Protein AF-A0A1H9B1M7-F1 (afdb_monomer)

Sequence (109 aa):
MEACEDIRYTTGMKDLYKHRKETIERLFGTAKENHGFRYTQMYGKARMEMKVGLTYACLNLKKLAKMLYRMGIIDPYPNSLFRVIYECISIKRKNGCGTKDPQPALSTV

pLDDT: mean 78.59, std 18.76, range [35.0, 96.5]

Foldseek 3Di:
DPVVVVQCPDPPNVVVVVVVVVVVVVVVVCCCPVVVVVDDPDPDDVVSVVSVVVVVVVVVVVVVVVVCVVVVNDDPDPDPVSVVVVVVVVVCVVVPDDDDPDDPPPPDD

Radius of gyration: 19.25 Å; Cα contacts (8 Å, |Δi|>4): 29; chains: 1; bounding box: 39×53×39 Å

Solvent-accessible surface area (backbone atoms only — not comparable to full-atom values): 6608 Å² total; per-residue (Å²): 130,65,70,69,60,60,51,44,74,34,89,72,35,42,61,51,52,52,54,47,51,56,52,51,53,53,49,53,49,48,41,28,72,78,68,50,60,80,51,85,88,55,80,59,68,71,56,43,50,51,55,52,52,52,50,54,51,52,54,51,50,52,50,50,53,53,49,37,38,76,69,68,77,44,70,98,48,91,42,75,68,56,41,53,53,48,50,56,51,50,52,48,49,72,76,47,70,97,68,74,79,76,74,83,73,82,78,89,125

Structure (mmCIF, N/CA/C/O backbone):
data_AF-A0A1H9B1M7-F1
#
_entry.id   AF-A0A1H9B1M7-F1
#
loop_
_atom_site.group_PDB
_atom_site.id
_atom_site.type_symbol
_atom_site.label_atom_id
_atom_site.label_alt_id
_atom_site.label_comp_id
_atom_site.label_asym_id
_atom_site.label_entity_id
_atom_site.label_seq_id
_atom_site.pdbx_PDB_ins_code
_atom_site.Cartn_x
_atom_site.Cartn_y
_atom_site.Cartn_z
_atom_site.occupancy
_atom_site.B_iso_or_equiv
_atom_site.auth_seq_id
_atom_site.auth_comp_id
_atom_site.auth_asym_id
_atom_site.auth_atom_id
_atom_site.pdbx_PDB_model_num
ATOM 1 N N . MET A 1 1 ? -7.212 -28.656 -1.489 1.00 60.66 1 MET A N 1
ATOM 2 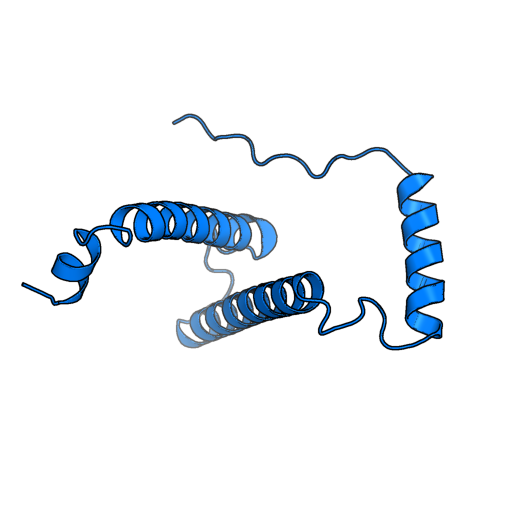C CA . MET A 1 1 ? -6.200 -27.594 -1.323 1.00 60.66 1 MET A CA 1
ATOM 3 C C . MET A 1 1 ? -6.669 -26.402 -2.141 1.00 60.66 1 MET A C 1
ATOM 5 O O . MET A 1 1 ? -7.275 -26.624 -3.181 1.00 60.66 1 MET A O 1
ATOM 9 N N . GLU A 1 2 ? -6.535 -25.175 -1.643 1.00 79.75 2 GLU A N 1
ATOM 10 C CA . GLU A 1 2 ? -6.956 -23.979 -2.387 1.00 79.75 2 GLU A CA 1
ATOM 11 C C . GLU A 1 2 ? -5.964 -23.741 -3.540 1.00 79.75 2 GLU A C 1
ATOM 13 O O . GLU A 1 2 ? -4.757 -23.769 -3.306 1.00 79.75 2 GLU A O 1
ATOM 18 N N . ALA A 1 3 ? -6.438 -23.501 -4.769 1.00 84.81 3 ALA A N 1
ATOM 19 C CA . ALA A 1 3 ? -5.584 -23.404 -5.967 1.00 84.81 3 ALA A CA 1
ATOM 20 C C . ALA A 1 3 ? -4.442 -22.368 -5.842 1.00 84.81 3 ALA A C 1
ATOM 22 O O . ALA A 1 3 ? -3.396 -22.480 -6.480 1.00 84.81 3 ALA A O 1
ATOM 23 N N . CYS A 1 4 ? -4.625 -21.361 -4.987 1.00 81.88 4 CYS A N 1
ATOM 24 C CA . CYS A 1 4 ? -3.627 -20.346 -4.665 1.00 81.88 4 CYS A CA 1
ATOM 25 C C . CYS A 1 4 ? -2.349 -20.913 -4.030 1.00 81.88 4 CYS A C 1
ATOM 27 O O . CYS A 1 4 ? -1.265 -20.375 -4.280 1.00 81.88 4 CYS A O 1
ATOM 29 N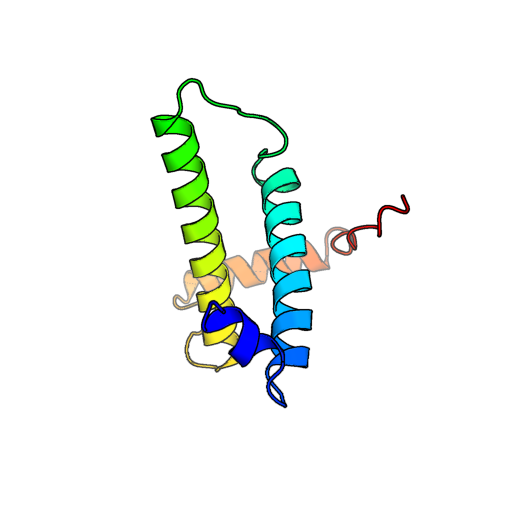 N . GLU A 1 5 ? -2.465 -21.959 -3.208 1.00 84.69 5 GLU A N 1
ATOM 30 C CA . GLU A 1 5 ? -1.310 -22.590 -2.567 1.00 84.69 5 GLU A CA 1
ATOM 31 C C . GLU A 1 5 ? -0.509 -23.409 -3.582 1.00 84.69 5 GLU A C 1
ATOM 33 O O . GLU A 1 5 ? 0.712 -23.295 -3.617 1.00 84.69 5 GLU A O 1
ATOM 38 N N . ASP A 1 6 ? -1.163 -24.114 -4.505 1.00 87.50 6 ASP A N 1
ATOM 39 C CA . ASP A 1 6 ? -0.469 -24.876 -5.554 1.00 87.50 6 ASP A CA 1
ATOM 40 C C . ASP A 1 6 ? 0.338 -23.950 -6.491 1.00 87.50 6 ASP A C 1
ATOM 42 O O . ASP A 1 6 ? 1.505 -24.206 -6.812 1.00 87.50 6 ASP A O 1
ATOM 46 N N . ILE A 1 7 ? -0.232 -22.792 -6.850 1.00 87.06 7 ILE A N 1
ATOM 47 C CA . ILE A 1 7 ? 0.444 -21.764 -7.663 1.00 87.06 7 ILE A CA 1
ATOM 48 C C . ILE A 1 7 ? 1.685 -21.216 -6.947 1.00 87.06 7 ILE A C 1
ATOM 50 O O . ILE A 1 7 ? 2.705 -20.945 -7.582 1.00 87.06 7 ILE A O 1
ATOM 54 N N . ARG A 1 8 ? 1.640 -21.074 -5.618 1.00 86.94 8 ARG A N 1
ATOM 55 C CA . ARG A 1 8 ? 2.742 -20.515 -4.820 1.00 86.94 8 ARG A CA 1
ATOM 56 C C . ARG A 1 8 ? 4.018 -21.357 -4.889 1.00 86.94 8 ARG A C 1
ATOM 58 O O . ARG A 1 8 ? 5.112 -20.796 -4.793 1.00 86.94 8 ARG A O 1
ATOM 65 N N . TYR A 1 9 ? 3.888 -22.673 -5.042 1.00 87.56 9 TYR A N 1
ATOM 66 C CA . TYR A 1 9 ? 5.020 -23.603 -5.109 1.00 87.56 9 TYR A CA 1
ATOM 67 C C . TYR A 1 9 ? 5.503 -23.883 -6.538 1.00 87.56 9 TYR A C 1
ATOM 69 O O . TYR A 1 9 ? 6.503 -24.575 -6.718 1.00 87.56 9 TYR A O 1
ATOM 77 N N . THR A 1 10 ? 4.851 -23.305 -7.550 1.00 90.19 10 THR A N 1
ATOM 78 C CA . THR A 1 10 ? 5.255 -23.441 -8.953 1.00 90.19 10 THR A CA 1
ATOM 79 C C . THR A 1 10 ? 6.562 -22.681 -9.234 1.00 90.19 10 THR A C 1
ATOM 81 O O . THR A 1 10 ? 6.824 -21.609 -8.673 1.00 90.19 10 THR A O 1
ATOM 84 N N . THR A 1 11 ? 7.402 -23.227 -10.119 1.00 86.38 11 THR A N 1
ATOM 85 C CA . THR A 1 11 ? 8.674 -22.621 -10.545 1.00 86.38 11 THR A CA 1
ATOM 86 C C . THR A 1 11 ? 8.462 -21.193 -11.067 1.00 86.38 11 THR A C 1
ATOM 88 O O . THR A 1 11 ? 7.561 -20.938 -11.861 1.00 86.38 11 THR A O 1
ATOM 91 N N . GLY A 1 12 ? 9.260 -20.234 -10.583 1.00 84.88 12 GLY A N 1
ATOM 92 C CA . GLY A 1 12 ? 9.133 -18.799 -10.888 1.00 84.88 12 GLY A CA 1
ATOM 93 C C . GLY A 1 12 ? 8.091 -18.049 -10.041 1.00 84.88 12 GLY A C 1
ATOM 94 O O . GLY A 1 12 ? 8.328 -16.907 -9.642 1.00 84.88 12 GLY A O 1
ATOM 95 N N . MET A 1 13 ? 6.978 -18.691 -9.666 1.00 90.56 13 MET A N 1
ATOM 96 C CA . MET A 1 13 ? 5.968 -18.077 -8.788 1.00 90.56 13 MET A CA 1
ATOM 97 C C . MET A 1 13 ? 6.465 -17.931 -7.353 1.00 90.56 13 MET A C 1
ATOM 99 O O . MET A 1 13 ? 6.150 -16.943 -6.692 1.00 90.56 13 MET A O 1
ATOM 103 N N . LYS A 1 14 ? 7.304 -18.858 -6.887 1.00 90.25 14 LYS A N 1
ATOM 104 C CA . LYS A 1 14 ? 7.893 -18.806 -5.544 1.00 90.25 14 LYS A CA 1
ATOM 105 C C . LYS A 1 14 ? 8.649 -17.495 -5.277 1.00 90.25 14 LYS A C 1
ATOM 107 O O . LYS A 1 14 ? 8.429 -16.861 -4.242 1.00 90.25 14 LYS A O 1
ATOM 112 N N . ASP A 1 15 ? 9.476 -17.050 -6.223 1.00 90.19 15 ASP A N 1
ATOM 113 C CA . ASP A 1 15 ? 10.247 -15.805 -6.099 1.00 90.19 15 ASP A CA 1
ATOM 114 C C . ASP A 1 15 ? 9.353 -14.568 -6.224 1.00 90.19 15 ASP A C 1
ATOM 116 O O . ASP A 1 15 ? 9.474 -13.616 -5.448 1.00 90.19 15 ASP A O 1
ATOM 120 N N . LEU A 1 16 ? 8.373 -14.606 -7.131 1.00 91.31 16 LEU A N 1
ATOM 121 C CA . LEU A 1 16 ? 7.382 -13.540 -7.263 1.00 91.31 16 LEU A CA 1
ATOM 122 C C . LEU A 1 16 ? 6.566 -13.363 -5.973 1.00 91.31 16 LEU A C 1
ATOM 124 O O . LEU A 1 16 ? 6.356 -12.238 -5.517 1.00 91.31 16 LEU A O 1
ATOM 128 N N . TYR A 1 17 ? 6.137 -14.461 -5.347 1.00 91.25 17 TYR A N 1
ATOM 129 C CA . TYR A 1 17 ? 5.408 -14.442 -4.078 1.00 91.25 17 TYR A CA 1
ATOM 130 C C . TYR A 1 17 ? 6.289 -13.958 -2.921 1.00 91.25 17 TYR A C 1
ATOM 132 O O . TYR A 1 17 ? 5.787 -13.256 -2.037 1.00 91.25 17 TYR A O 1
ATOM 140 N N . LYS A 1 18 ? 7.598 -14.252 -2.943 1.00 89.94 18 LYS A N 1
ATOM 141 C CA . LYS A 1 18 ? 8.565 -13.690 -1.990 1.00 89.94 18 LYS A CA 1
ATOM 142 C C . LYS A 1 18 ? 8.641 -12.165 -2.116 1.00 89.94 18 LYS A C 1
ATOM 144 O O . LYS A 1 18 ? 8.432 -11.462 -1.129 1.00 89.94 18 LYS A O 1
ATOM 149 N N . HIS A 1 19 ? 8.819 -11.638 -3.328 1.00 91.00 19 HIS A N 1
ATOM 150 C CA . HIS A 1 19 ? 8.831 -10.188 -3.564 1.00 91.00 19 HIS A CA 1
ATOM 151 C C . HIS A 1 19 ? 7.490 -9.514 -3.263 1.00 91.00 19 HIS A C 1
ATOM 153 O O . HIS A 1 19 ? 7.449 -8.385 -2.757 1.00 91.00 19 HIS A O 1
ATOM 159 N N . ARG A 1 20 ? 6.375 -10.194 -3.547 1.00 92.56 20 ARG A N 1
ATOM 160 C CA . ARG A 1 20 ? 5.035 -9.700 -3.226 1.00 92.56 20 ARG A CA 1
ATOM 161 C C . ARG A 1 20 ? 4.864 -9.515 -1.724 1.00 92.56 20 ARG A C 1
ATOM 163 O O . ARG A 1 20 ? 4.371 -8.463 -1.327 1.00 92.56 20 ARG A O 1
ATOM 170 N N . LYS A 1 21 ? 5.293 -10.487 -0.907 1.00 92.31 21 LYS A N 1
ATOM 171 C CA . LYS A 1 21 ? 5.248 -10.391 0.562 1.00 92.31 21 LYS A CA 1
ATOM 172 C C . LYS A 1 21 ? 5.948 -9.118 1.040 1.00 92.31 21 LYS A C 1
ATOM 174 O O . LYS A 1 21 ? 5.322 -8.292 1.694 1.00 92.31 21 LYS A O 1
ATOM 179 N N . GLU A 1 22 ? 7.198 -8.916 0.632 1.00 94.31 22 GLU A N 1
ATOM 180 C CA . GLU A 1 22 ? 7.966 -7.732 1.036 1.00 94.31 22 GLU A CA 1
ATOM 181 C C . GLU A 1 22 ? 7.325 -6.423 0.548 1.00 94.31 22 GLU A C 1
ATOM 183 O O . GLU A 1 22 ? 7.319 -5.413 1.249 1.00 94.31 22 GLU A O 1
ATOM 188 N N . THR A 1 23 ? 6.778 -6.413 -0.672 1.00 91.62 23 THR A N 1
ATOM 189 C CA . THR A 1 23 ? 6.111 -5.227 -1.233 1.00 91.62 23 THR A CA 1
ATOM 190 C C . THR A 1 23 ? 4.855 -4.876 -0.442 1.00 91.62 23 THR A C 1
ATOM 192 O O . THR A 1 23 ? 4.616 -3.702 -0.165 1.00 91.62 23 THR A O 1
ATOM 195 N N . ILE A 1 24 ? 4.073 -5.888 -0.062 1.00 92.00 24 ILE A N 1
ATOM 196 C CA . ILE A 1 24 ? 2.882 -5.737 0.770 1.00 92.00 24 ILE A CA 1
ATOM 197 C C . ILE A 1 24 ? 3.275 -5.191 2.150 1.00 92.00 24 ILE A C 1
ATOM 199 O O . ILE A 1 24 ? 2.696 -4.201 2.591 1.00 92.00 24 ILE A O 1
ATOM 203 N N . GLU A 1 25 ? 4.296 -5.756 2.796 1.00 94.81 25 GLU A N 1
ATOM 204 C CA . GLU A 1 25 ? 4.778 -5.290 4.104 1.00 94.81 25 GLU A CA 1
ATOM 205 C C . GLU A 1 25 ? 5.245 -3.826 4.065 1.00 94.81 25 GLU A C 1
ATOM 207 O O . GLU A 1 25 ? 4.822 -3.021 4.898 1.00 94.81 25 GLU A O 1
ATOM 212 N N . ARG A 1 26 ? 6.029 -3.428 3.050 1.00 93.12 26 ARG A N 1
ATOM 213 C CA . ARG A 1 26 ? 6.459 -2.026 2.869 1.00 93.12 26 ARG A CA 1
ATOM 214 C C . ARG A 1 26 ? 5.281 -1.079 2.619 1.00 93.12 26 ARG A C 1
ATOM 216 O O . ARG A 1 26 ? 5.277 0.052 3.116 1.00 93.12 26 ARG A O 1
ATOM 223 N N . LEU A 1 27 ? 4.278 -1.525 1.857 1.00 92.81 27 LEU A N 1
ATOM 224 C CA . LEU A 1 27 ? 3.073 -0.741 1.582 1.00 92.81 27 LEU A CA 1
ATOM 225 C C . LEU A 1 27 ? 2.271 -0.508 2.866 1.00 92.81 27 LEU A C 1
ATOM 227 O O . LEU A 1 27 ? 1.905 0.629 3.156 1.00 92.81 27 LEU A O 1
ATOM 231 N N . PHE A 1 28 ? 2.061 -1.560 3.660 1.00 93.19 28 PHE A N 1
ATOM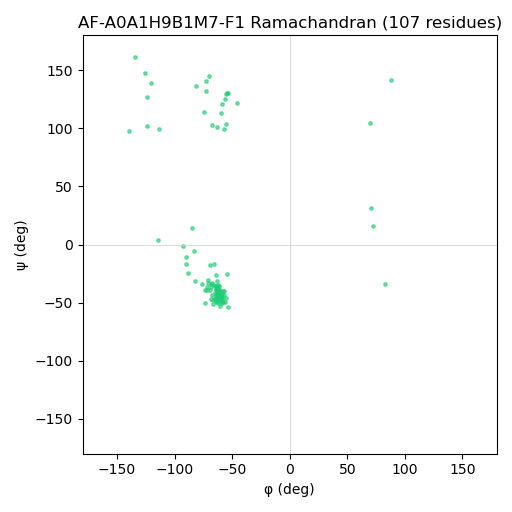 232 C CA . PHE A 1 28 ? 1.398 -1.456 4.957 1.00 93.19 28 PHE A CA 1
ATOM 233 C C . PHE A 1 28 ? 2.182 -0.581 5.938 1.00 93.19 28 PHE A C 1
ATOM 235 O O . PHE A 1 28 ? 1.570 0.213 6.649 1.00 93.19 28 PHE A O 1
ATOM 242 N N . GLY A 1 29 ? 3.517 -0.662 5.955 1.00 94.75 29 GLY A N 1
ATOM 243 C CA . GLY A 1 29 ? 4.360 0.238 6.749 1.00 94.75 29 GLY A CA 1
ATOM 244 C C . GLY A 1 29 ? 4.154 1.705 6.367 1.00 94.75 29 GLY A C 1
ATOM 245 O O . GLY A 1 29 ? 3.845 2.534 7.217 1.00 94.75 29 GLY A O 1
ATOM 246 N N . THR A 1 30 ? 4.192 2.013 5.068 1.00 90.19 30 THR A N 1
ATOM 247 C CA . THR A 1 30 ? 3.912 3.367 4.554 1.00 90.19 30 THR A CA 1
ATOM 248 C C . THR A 1 30 ? 2.512 3.842 4.943 1.00 90.19 30 THR A C 1
ATOM 250 O O . THR A 1 30 ? 2.325 4.989 5.342 1.00 90.19 30 THR A O 1
ATOM 253 N N . ALA A 1 31 ? 1.518 2.960 4.844 1.00 92.81 31 ALA A N 1
ATOM 254 C CA . ALA A 1 31 ? 0.140 3.258 5.207 1.00 92.81 31 ALA A CA 1
ATOM 255 C C . ALA A 1 31 ? -0.005 3.561 6.711 1.00 92.81 31 ALA A C 1
ATOM 257 O O . ALA A 1 31 ? -0.727 4.480 7.101 1.00 92.81 31 ALA A O 1
ATOM 258 N N . LYS A 1 32 ? 0.724 2.839 7.563 1.00 93.25 32 LYS A N 1
ATOM 259 C CA . LYS A 1 32 ? 0.752 3.079 9.009 1.00 93.25 32 LYS A CA 1
ATOM 260 C C . LYS A 1 32 ? 1.405 4.414 9.362 1.00 93.25 32 LYS A C 1
ATOM 262 O O . LYS A 1 32 ? 0.768 5.189 10.074 1.00 93.25 32 LYS A O 1
ATOM 267 N N . GLU A 1 33 ? 2.605 4.693 8.851 1.00 93.31 33 GLU A N 1
ATOM 268 C CA . GLU A 1 33 ? 3.354 5.911 9.202 1.00 93.31 33 GLU A CA 1
ATOM 269 C C . GLU A 1 33 ? 2.772 7.171 8.554 1.00 93.31 33 GLU A C 1
ATOM 271 O O . GLU A 1 33 ? 2.496 8.151 9.239 1.00 93.31 33 GLU A O 1
ATOM 276 N N . ASN A 1 34 ? 2.528 7.148 7.240 1.00 89.69 34 ASN A N 1
ATOM 277 C CA . ASN A 1 34 ? 2.193 8.365 6.494 1.00 89.69 34 ASN A CA 1
ATOM 278 C C . ASN A 1 34 ? 0.689 8.662 6.476 1.00 89.69 34 ASN A C 1
ATOM 280 O O . ASN A 1 34 ? 0.293 9.808 6.281 1.00 89.69 34 ASN A O 1
ATOM 284 N N . HIS A 1 35 ? -0.157 7.640 6.644 1.00 90.62 35 HIS A N 1
ATOM 285 C CA . HIS A 1 35 ? -1.619 7.779 6.587 1.00 90.62 35 HIS A CA 1
ATOM 286 C C . HIS A 1 35 ? -2.311 7.504 7.937 1.00 90.62 35 HIS A C 1
ATOM 288 O O . HIS A 1 35 ? -3.546 7.554 8.040 1.00 90.62 35 HIS A O 1
ATOM 294 N N . GLY A 1 36 ? -1.524 7.262 8.993 1.00 90.94 36 GLY A N 1
ATOM 295 C CA . GLY A 1 36 ? -1.999 7.174 10.372 1.00 90.94 36 GLY A CA 1
ATOM 296 C C . GLY A 1 36 ? -2.829 5.927 10.671 1.00 90.94 36 GLY A C 1
ATOM 297 O O . GLY A 1 36 ? -3.729 5.990 11.502 1.00 90.94 36 GLY A O 1
ATOM 298 N N . PHE A 1 37 ? -2.562 4.802 9.999 1.00 94.38 37 PHE A N 1
ATOM 299 C CA . PHE A 1 37 ? -3.265 3.530 10.236 1.00 94.38 37 PHE A CA 1
ATOM 300 C C . PHE A 1 37 ? -2.684 2.682 11.378 1.00 94.38 37 PHE A C 1
ATOM 302 O O . PHE A 1 37 ? -3.031 1.510 11.502 1.00 94.38 37 PHE A O 1
ATOM 309 N N . ARG A 1 38 ? -1.814 3.247 12.230 1.00 93.19 38 ARG A N 1
ATOM 310 C CA . ARG A 1 38 ? -1.443 2.601 13.505 1.00 93.19 38 ARG A CA 1
ATOM 311 C C . ARG A 1 38 ? -2.659 2.444 14.426 1.00 93.19 38 ARG A C 1
ATOM 313 O O . ARG A 1 38 ? -2.774 1.430 15.100 1.00 93.19 38 ARG A O 1
ATOM 320 N N . TYR A 1 39 ? -3.573 3.415 14.390 1.00 92.75 39 TYR A N 1
ATOM 321 C CA . TYR A 1 39 ? -4.818 3.418 15.153 1.00 92.75 39 TYR A CA 1
ATOM 322 C C . TYR A 1 39 ? -6.000 3.841 14.277 1.00 92.75 39 TYR A C 1
ATOM 324 O O . TYR A 1 39 ? -5.839 4.462 13.223 1.00 92.75 39 TYR A O 1
ATOM 332 N N . THR A 1 40 ? -7.213 3.520 14.716 1.00 91.12 40 THR A N 1
ATOM 333 C CA . THR A 1 40 ? -8.440 3.991 14.071 1.00 91.12 40 THR A CA 1
ATOM 334 C C . THR A 1 40 ? -8.660 5.463 14.403 1.00 91.12 40 THR A C 1
ATOM 336 O O . THR A 1 40 ? -8.895 5.812 15.555 1.00 91.12 40 THR A O 1
ATOM 339 N N . GLN A 1 41 ? -8.589 6.331 13.396 1.00 89.50 41 GLN A N 1
ATOM 340 C CA . GLN A 1 41 ? -8.771 7.779 13.574 1.00 89.50 41 GLN A CA 1
ATOM 341 C C . GLN A 1 41 ? -10.227 8.237 13.425 1.00 89.50 41 GLN A C 1
ATOM 343 O O . GLN A 1 41 ? -10.540 9.391 13.697 1.00 89.50 41 GLN A O 1
ATOM 348 N N . MET A 1 42 ? -11.116 7.366 12.944 1.00 92.94 42 MET A N 1
ATOM 349 C CA . MET A 1 42 ? -12.524 7.688 12.735 1.00 92.94 42 MET A CA 1
ATOM 350 C C . MET A 1 42 ? -13.419 6.686 13.447 1.00 92.94 42 MET A C 1
ATOM 352 O O . MET A 1 42 ? -13.100 5.501 13.531 1.00 92.94 42 MET A O 1
ATOM 356 N N . TYR A 1 43 ? -14.567 7.177 13.902 1.00 93.94 43 TYR A N 1
ATOM 357 C CA . TYR A 1 43 ? -15.592 6.362 14.533 1.00 93.94 43 TYR A CA 1
ATOM 358 C C . TYR A 1 43 ? -16.457 5.651 13.492 1.00 93.94 43 TYR A C 1
ATOM 360 O O . TYR A 1 43 ? -16.895 6.254 12.509 1.00 93.94 43 TYR A O 1
ATOM 368 N N . GLY A 1 44 ? -16.731 4.373 13.749 1.00 95.19 44 GLY A N 1
ATOM 369 C CA . GLY A 1 44 ? -17.580 3.535 12.909 1.00 95.19 44 GLY A CA 1
ATOM 370 C C . GLY A 1 44 ? -16.832 2.831 11.773 1.00 95.19 44 GLY A C 1
ATOM 371 O O . GLY A 1 44 ? -15.951 3.392 11.116 1.00 95.19 44 GLY A O 1
ATOM 372 N N . LYS A 1 45 ? -17.234 1.580 11.522 1.00 94.62 45 LYS A N 1
ATOM 373 C CA . LYS A 1 45 ? -16.630 0.689 10.521 1.00 94.62 45 LYS A CA 1
ATOM 374 C C . LYS A 1 45 ? -16.673 1.284 9.109 1.00 94.62 45 LYS A C 1
ATOM 376 O O . LYS A 1 45 ? -15.628 1.398 8.479 1.00 94.62 45 LYS A O 1
ATOM 381 N N . ALA A 1 46 ? -17.839 1.761 8.670 1.00 96.44 46 ALA A N 1
ATOM 382 C CA . ALA A 1 46 ? -18.034 2.283 7.314 1.00 96.44 46 ALA A CA 1
ATOM 383 C C . ALA A 1 46 ? -17.090 3.451 6.970 1.00 96.44 46 ALA A C 1
ATOM 385 O O . ALA A 1 46 ? -16.539 3.520 5.872 1.00 96.44 46 ALA A O 1
ATOM 386 N N . ARG A 1 47 ? -16.849 4.362 7.924 1.00 93.94 47 ARG A N 1
ATOM 387 C CA . ARG A 1 47 ? -15.934 5.492 7.713 1.00 93.94 47 ARG A CA 1
ATOM 388 C C . ARG A 1 47 ? -14.495 5.006 7.596 1.00 93.94 47 ARG A C 1
ATOM 390 O O . ARG A 1 47 ? -13.790 5.412 6.675 1.00 93.94 47 ARG A O 1
ATOM 397 N N . MET A 1 48 ? -14.059 4.129 8.503 1.00 95.38 48 MET A N 1
ATOM 398 C CA . MET A 1 48 ? -12.708 3.565 8.444 1.00 95.38 48 MET A CA 1
ATOM 399 C C . MET A 1 48 ? -12.475 2.772 7.155 1.00 95.38 48 MET A C 1
ATOM 401 O O . MET A 1 48 ? -11.433 2.958 6.532 1.00 95.38 48 MET A O 1
ATOM 405 N N . GLU A 1 49 ? -13.447 1.972 6.713 1.00 95.38 49 GLU A N 1
ATOM 406 C CA . GLU A 1 49 ? -13.394 1.249 5.437 1.00 95.38 49 GLU A CA 1
ATOM 407 C C . GLU A 1 49 ? -13.236 2.200 4.250 1.00 95.38 49 GLU A C 1
ATOM 409 O O . GLU A 1 49 ? -12.360 1.987 3.414 1.00 95.38 49 GLU A O 1
ATOM 414 N N . MET A 1 50 ? -13.996 3.299 4.214 1.00 96.50 50 MET A N 1
ATOM 415 C CA . MET A 1 50 ? -13.874 4.311 3.163 1.00 96.50 50 MET A CA 1
ATOM 416 C C . MET A 1 50 ? -12.481 4.959 3.138 1.00 96.50 50 MET A C 1
ATOM 418 O O . MET A 1 50 ? -11.871 5.058 2.073 1.00 96.50 50 MET A O 1
ATOM 422 N N . LYS A 1 51 ? -11.930 5.361 4.295 1.00 95.19 51 LYS A N 1
ATOM 423 C CA . LYS A 1 51 ? -10.572 5.942 4.360 1.00 95.19 51 LYS A CA 1
ATOM 424 C C . LYS A 1 51 ? -9.508 4.942 3.928 1.00 95.19 51 LYS A C 1
ATOM 426 O O . LYS A 1 51 ? -8.583 5.314 3.206 1.00 95.19 51 LYS A O 1
ATOM 431 N N . VAL A 1 52 ? -9.614 3.697 4.378 1.00 95.25 52 VAL A N 1
ATOM 432 C CA . VAL A 1 52 ? -8.701 2.617 3.994 1.00 95.25 52 VAL A CA 1
ATOM 433 C C . VAL A 1 52 ? -8.769 2.396 2.484 1.00 95.25 52 VAL A C 1
ATOM 435 O O . VAL A 1 52 ? -7.741 2.494 1.813 1.00 95.25 52 VAL A O 1
ATOM 438 N N . GLY A 1 53 ? -9.971 2.193 1.941 1.00 95.38 53 GLY A N 1
ATOM 439 C CA . GLY A 1 53 ? -10.203 1.967 0.517 1.00 95.38 53 GLY A CA 1
ATOM 440 C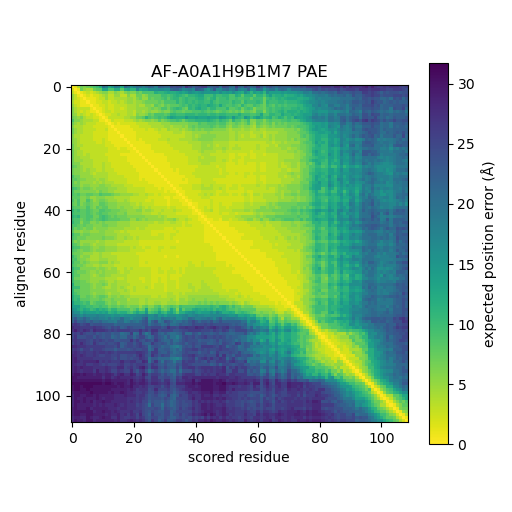 C . GLY A 1 53 ? -9.649 3.092 -0.353 1.00 95.38 53 GLY A C 1
ATOM 441 O O . GLY A 1 53 ? -8.864 2.831 -1.263 1.00 95.38 53 GLY A O 1
ATOM 442 N N . LEU A 1 54 ? -9.966 4.347 -0.019 1.00 95.62 54 LEU A N 1
ATOM 443 C CA . LEU A 1 54 ? -9.468 5.513 -0.749 1.00 95.62 54 LEU A CA 1
ATOM 444 C C . LEU A 1 54 ? -7.937 5.610 -0.698 1.00 95.62 54 LEU A C 1
ATOM 446 O O . LEU A 1 54 ? -7.292 5.873 -1.711 1.00 95.62 54 LEU A O 1
ATOM 450 N N . THR A 1 55 ? -7.338 5.360 0.468 1.00 94.31 55 THR A N 1
ATOM 451 C CA . THR A 1 55 ? -5.882 5.450 0.636 1.00 94.31 55 THR A CA 1
ATOM 452 C C . THR A 1 55 ? -5.162 4.415 -0.225 1.00 94.31 55 THR A C 1
ATOM 454 O O . THR A 1 55 ? -4.252 4.768 -0.976 1.00 94.31 55 THR A O 1
ATOM 457 N N . TYR A 1 56 ? -5.578 3.147 -0.172 1.00 94.38 56 TYR A N 1
ATOM 458 C CA . TYR A 1 56 ? -4.960 2.095 -0.985 1.00 94.38 56 TYR A CA 1
ATOM 459 C C . TYR A 1 56 ? -5.238 2.269 -2.479 1.00 94.38 56 TYR A C 1
ATOM 461 O O . TYR A 1 56 ? -4.344 2.008 -3.285 1.00 94.38 56 TYR A O 1
ATOM 469 N N . ALA A 1 57 ? -6.412 2.783 -2.860 1.00 96.25 57 ALA A N 1
ATOM 470 C CA . ALA A 1 57 ? -6.691 3.160 -4.243 1.00 96.25 57 ALA A CA 1
ATOM 471 C C . ALA A 1 57 ? -5.686 4.214 -4.737 1.00 96.25 57 ALA A C 1
ATOM 473 O O . ALA A 1 57 ? -5.017 4.000 -5.747 1.00 96.25 57 ALA A O 1
ATOM 474 N N . CYS A 1 58 ? -5.476 5.296 -3.982 1.00 93.50 58 CYS A N 1
ATOM 475 C CA . CYS A 1 58 ? -4.500 6.334 -4.322 1.00 93.50 58 CYS A CA 1
ATOM 476 C C . CYS A 1 58 ? -3.053 5.811 -4.360 1.00 93.50 58 CYS A C 1
ATOM 478 O O . CYS A 1 58 ? -2.279 6.186 -5.244 1.00 93.50 58 CYS A O 1
ATOM 480 N N . LEU A 1 59 ? -2.671 4.919 -3.440 1.00 90.25 59 LEU A N 1
ATOM 481 C CA . LEU A 1 59 ? -1.349 4.283 -3.452 1.00 90.25 59 LEU A CA 1
ATOM 482 C C . LEU A 1 59 ? -1.147 3.407 -4.700 1.00 90.25 59 LEU A C 1
ATOM 484 O O . LEU A 1 59 ? -0.069 3.437 -5.303 1.00 90.25 59 LEU A O 1
ATOM 488 N N . ASN A 1 60 ? -2.184 2.686 -5.130 1.00 91.88 60 ASN A N 1
ATOM 489 C CA . ASN A 1 60 ? -2.160 1.899 -6.361 1.00 91.88 60 ASN A CA 1
ATOM 490 C C . ASN A 1 60 ? -2.073 2.794 -7.603 1.00 91.88 60 ASN A C 1
ATOM 492 O O . ASN A 1 60 ? -1.247 2.534 -8.476 1.00 91.88 60 ASN A O 1
ATOM 496 N N . LEU A 1 61 ? -2.835 3.891 -7.654 1.00 92.38 61 LEU A N 1
ATOM 497 C CA . LEU A 1 61 ? -2.751 4.881 -8.735 1.00 92.38 61 LEU A CA 1
ATOM 498 C C . LEU A 1 61 ? -1.347 5.494 -8.829 1.00 92.38 61 LEU A C 1
ATOM 500 O O . LEU A 1 61 ? -0.773 5.572 -9.913 1.00 92.38 61 LEU A O 1
ATOM 504 N N . LYS A 1 62 ? -0.731 5.838 -7.690 1.00 88.88 62 LYS A N 1
ATOM 505 C CA . LYS A 1 62 ? 0.662 6.312 -7.638 1.00 88.88 62 LYS A CA 1
ATOM 506 C C . LYS A 1 62 ? 1.643 5.268 -8.178 1.00 88.88 62 LYS A C 1
ATOM 508 O O . LYS A 1 62 ? 2.607 5.627 -8.855 1.00 88.88 62 LYS A O 1
ATOM 513 N N . LYS A 1 63 ? 1.428 3.983 -7.880 1.00 89.44 63 LYS A N 1
ATOM 514 C CA . LYS A 1 63 ? 2.247 2.887 -8.418 1.00 89.44 63 LYS A CA 1
ATOM 515 C C . LYS A 1 63 ? 2.091 2.776 -9.936 1.00 89.44 63 LYS A C 1
ATOM 517 O O . LYS A 1 63 ? 3.106 2.692 -10.622 1.00 89.44 63 LYS A O 1
ATOM 522 N N . LEU A 1 64 ? 0.861 2.829 -10.446 1.00 90.12 64 LEU A N 1
ATOM 523 C CA . LEU A 1 64 ? 0.572 2.796 -11.882 1.00 90.12 64 LEU A CA 1
ATOM 524 C C . LEU A 1 64 ? 1.223 3.974 -12.611 1.00 90.12 64 LEU A C 1
ATOM 526 O O . LEU A 1 64 ? 1.953 3.752 -13.570 1.00 90.12 64 LEU A O 1
ATOM 530 N N . ALA A 1 65 ? 1.071 5.200 -12.106 1.00 88.06 65 ALA A N 1
ATOM 531 C CA . ALA A 1 65 ? 1.709 6.381 -12.687 1.00 88.06 65 ALA A CA 1
ATOM 532 C C . ALA A 1 65 ? 3.240 6.232 -12.763 1.00 88.06 65 ALA A C 1
ATOM 534 O O . ALA A 1 65 ? 3.847 6.502 -13.796 1.00 88.06 65 ALA A O 1
ATOM 535 N N . LYS A 1 66 ? 3.875 5.717 -11.699 1.00 85.44 66 LYS A N 1
ATOM 536 C CA . LYS A 1 66 ? 5.318 5.422 -11.702 1.00 85.44 66 LYS A CA 1
ATOM 537 C C . LYS A 1 66 ? 5.703 4.337 -12.710 1.00 85.44 66 LYS A C 1
ATOM 539 O O . LYS A 1 66 ? 6.786 4.414 -13.281 1.00 85.44 66 LYS A O 1
ATOM 544 N N . MET A 1 67 ? 4.869 3.316 -12.901 1.00 87.94 67 MET A N 1
ATOM 545 C CA . MET A 1 67 ? 5.115 2.270 -13.898 1.00 87.94 67 MET A CA 1
ATOM 546 C C . MET A 1 67 ? 5.029 2.831 -15.317 1.00 87.94 67 MET A C 1
ATOM 548 O O . MET A 1 67 ? 5.956 2.625 -16.091 1.00 87.94 67 MET A O 1
ATOM 552 N N . LEU A 1 68 ? 3.976 3.590 -15.623 1.00 87.75 68 LEU A N 1
ATOM 553 C CA . LEU A 1 68 ? 3.774 4.213 -16.932 1.00 87.75 68 LEU A CA 1
ATOM 554 C C . LEU A 1 68 ? 4.889 5.212 -17.270 1.00 87.75 68 LEU A C 1
ATOM 556 O O . LEU A 1 68 ? 5.383 5.213 -18.394 1.00 87.75 68 LEU A O 1
ATOM 560 N N . TYR A 1 69 ? 5.358 5.983 -16.283 1.00 85.25 69 TYR A N 1
ATOM 561 C CA . TYR A 1 69 ? 6.536 6.841 -16.432 1.00 85.25 69 TYR A CA 1
ATOM 562 C C . TYR A 1 69 ? 7.800 6.036 -16.769 1.00 85.25 69 TYR A C 1
ATOM 564 O O . TYR A 1 69 ? 8.523 6.368 -17.701 1.00 85.25 69 TYR A O 1
ATOM 572 N N . ARG A 1 70 ? 8.061 4.933 -16.053 1.00 84.88 70 ARG A N 1
ATOM 573 C CA . ARG A 1 70 ? 9.218 4.059 -16.333 1.00 84.88 70 ARG A CA 1
ATOM 574 C C . ARG A 1 70 ? 9.144 3.385 -17.704 1.00 84.88 70 ARG A C 1
ATOM 576 O O . ARG A 1 70 ? 10.184 3.029 -18.242 1.00 84.88 70 ARG A O 1
ATOM 583 N N . MET A 1 71 ? 7.938 3.189 -18.229 1.00 89.56 71 MET A N 1
ATOM 584 C CA . MET A 1 71 ? 7.691 2.661 -19.572 1.00 89.56 71 MET A CA 1
ATOM 585 C C . MET A 1 71 ? 7.779 3.744 -20.660 1.00 89.56 71 MET A C 1
ATOM 587 O O . MET A 1 71 ? 7.685 3.408 -21.834 1.00 89.56 71 MET A O 1
ATOM 591 N N . GLY A 1 72 ? 7.947 5.022 -20.293 1.00 86.00 72 GLY A N 1
ATOM 592 C CA . GLY A 1 72 ? 8.006 6.140 -21.240 1.00 86.00 72 GLY A CA 1
ATOM 593 C C . GLY A 1 72 ? 6.658 6.502 -21.872 1.00 86.00 72 GLY A C 1
ATOM 594 O O . GLY A 1 72 ? 6.632 7.184 -22.886 1.00 86.00 72 GLY A O 1
ATOM 595 N N . ILE A 1 73 ? 5.543 6.036 -21.299 1.00 84.62 73 ILE A N 1
ATOM 596 C CA . ILE A 1 73 ? 4.187 6.279 -21.827 1.00 84.62 73 ILE A CA 1
ATOM 597 C C . ILE A 1 73 ? 3.661 7.650 -21.385 1.00 84.62 73 ILE A C 1
ATOM 599 O 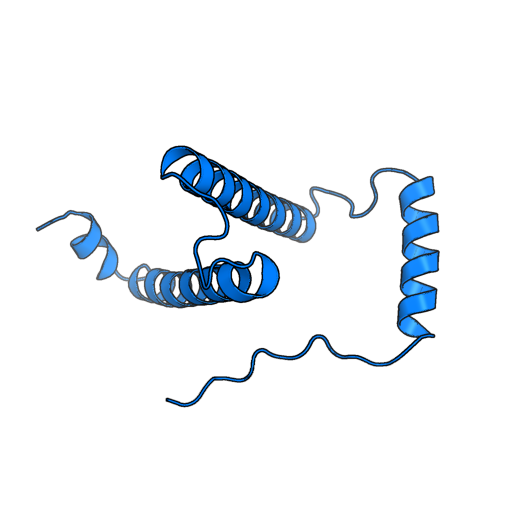O . ILE A 1 73 ? 2.859 8.265 -22.080 1.00 84.62 73 ILE A O 1
ATOM 603 N N . ILE A 1 74 ? 4.080 8.112 -20.203 1.00 78.50 74 ILE A N 1
ATOM 604 C CA . ILE A 1 74 ? 3.621 9.367 -19.606 1.00 78.50 74 ILE A CA 1
ATOM 605 C C . ILE A 1 74 ? 4.823 10.252 -19.306 1.00 78.50 74 ILE A C 1
ATOM 607 O O . ILE A 1 74 ? 5.730 9.841 -18.577 1.00 78.50 74 ILE A O 1
ATOM 611 N N . ASP A 1 75 ? 4.774 11.487 -19.798 1.00 70.69 75 ASP A N 1
ATOM 612 C CA . ASP A 1 75 ? 5.725 12.526 -19.432 1.00 70.69 75 ASP A CA 1
ATOM 613 C C . ASP A 1 75 ? 5.484 13.026 -18.000 1.00 70.69 75 ASP A C 1
ATOM 615 O O . ASP A 1 75 ? 4.339 13.217 -17.579 1.00 70.69 75 ASP A O 1
ATOM 619 N N . PRO A 1 76 ? 6.552 13.298 -17.231 1.00 65.62 76 PRO A N 1
ATOM 620 C CA . PRO A 1 76 ? 6.435 13.713 -15.836 1.00 65.62 76 PRO A CA 1
ATOM 621 C C . PRO A 1 76 ? 5.757 15.087 -15.682 1.00 65.62 76 PRO A C 1
ATOM 623 O O . PRO A 1 76 ? 5.285 15.404 -14.590 1.00 65.62 76 PRO A O 1
ATOM 626 N N . TYR A 1 77 ? 5.675 15.877 -16.764 1.00 68.38 77 TYR A N 1
ATOM 627 C CA . TYR A 1 77 ? 5.009 17.181 -16.812 1.00 68.38 77 TYR A CA 1
ATOM 628 C C . TYR A 1 77 ? 4.246 17.346 -18.132 1.00 68.38 77 TYR A C 1
ATOM 630 O O . TYR A 1 77 ? 4.847 17.751 -19.125 1.00 68.38 77 TYR A O 1
ATOM 638 N N . PRO A 1 78 ? 2.930 17.087 -18.162 1.00 62.09 78 PRO A N 1
ATOM 639 C CA . PRO A 1 78 ? 2.146 17.221 -19.391 1.00 62.09 78 PRO A CA 1
ATOM 640 C C . PRO A 1 78 ? 1.973 18.684 -19.845 1.00 62.09 78 PRO A C 1
ATOM 642 O O . PRO A 1 78 ? 1.666 18.933 -21.005 1.00 62.09 78 PRO A O 1
ATOM 645 N N . ASN A 1 79 ? 2.204 19.665 -18.958 1.00 63.97 79 ASN A N 1
ATOM 646 C CA . ASN A 1 79 ? 1.981 21.087 -19.234 1.00 63.97 79 ASN A CA 1
ATOM 647 C C . ASN A 1 79 ? 3.289 21.880 -19.071 1.00 63.97 79 ASN A C 1
ATOM 649 O O . ASN A 1 79 ? 4.006 21.703 -18.080 1.00 63.97 79 ASN A O 1
ATOM 653 N N . SER A 1 80 ? 3.550 22.831 -19.974 1.00 60.53 80 SER A N 1
ATOM 654 C CA . SER A 1 80 ? 4.757 23.680 -19.962 1.00 60.53 80 SER A CA 1
ATOM 655 C C . SER A 1 80 ? 4.937 24.461 -18.652 1.00 60.53 80 SER A C 1
ATOM 657 O O . SER A 1 80 ? 6.039 24.511 -18.110 1.00 60.53 80 SER A O 1
ATOM 659 N N . LEU A 1 81 ? 3.850 24.985 -18.077 1.00 63.88 81 LEU A N 1
ATOM 660 C CA . LEU A 1 81 ? 3.856 25.669 -16.776 1.00 63.88 81 LEU A CA 1
ATOM 661 C C . LEU A 1 81 ? 4.254 24.746 -15.615 1.00 63.88 81 LEU A C 1
ATOM 663 O O . LEU A 1 81 ? 5.066 25.126 -14.774 1.00 63.88 81 LEU A O 1
ATOM 667 N N . PHE A 1 82 ? 3.720 23.521 -15.577 1.00 65.69 82 PHE A N 1
ATOM 668 C CA . PHE A 1 82 ? 4.052 22.550 -14.529 1.00 65.69 82 PHE A CA 1
ATOM 669 C C . PHE A 1 82 ? 5.518 22.121 -14.604 1.00 65.69 82 PHE A C 1
ATOM 671 O O . PHE A 1 82 ? 6.142 21.939 -13.560 1.00 65.69 82 PHE A O 1
ATOM 678 N N . ARG A 1 83 ? 6.085 22.029 -15.814 1.00 66.31 83 ARG A N 1
ATOM 679 C CA . ARG A 1 83 ? 7.507 21.736 -16.022 1.00 66.31 83 ARG A CA 1
ATOM 680 C C . ARG A 1 83 ? 8.400 22.835 -15.441 1.00 66.31 83 ARG A C 1
ATOM 682 O O . ARG A 1 83 ? 9.294 22.525 -14.660 1.00 66.31 83 ARG A O 1
ATOM 689 N N . VAL A 1 84 ? 8.104 24.104 -15.739 1.00 66.88 84 VAL A N 1
ATOM 690 C CA . VAL A 1 84 ? 8.859 25.265 -15.223 1.00 66.88 84 VAL A CA 1
ATOM 691 C C . VAL A 1 84 ? 8.772 25.349 -13.698 1.00 66.88 84 VAL A C 1
ATOM 693 O O . VAL A 1 84 ? 9.789 25.483 -13.020 1.00 66.88 84 VAL A O 1
ATOM 696 N N . ILE A 1 85 ? 7.570 25.208 -13.133 1.00 68.44 85 ILE A N 1
ATOM 697 C CA . ILE A 1 85 ? 7.368 25.263 -11.678 1.00 68.44 85 ILE A CA 1
ATOM 698 C C . ILE A 1 85 ? 8.126 24.128 -10.980 1.00 68.44 85 ILE A C 1
ATOM 700 O O . ILE A 1 85 ? 8.791 24.361 -9.968 1.00 68.44 85 ILE A O 1
ATOM 704 N N . TYR A 1 86 ? 8.066 22.904 -11.511 1.00 66.38 86 TYR A N 1
ATOM 705 C CA . TYR A 1 86 ? 8.750 21.773 -10.895 1.00 66.38 86 TYR A CA 1
ATOM 706 C C . TYR A 1 86 ? 10.270 21.851 -11.056 1.00 66.3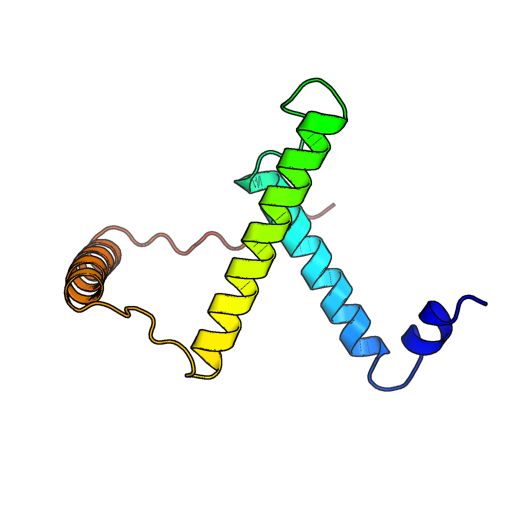8 86 TYR A C 1
ATOM 708 O O . TYR A 1 86 ? 10.973 21.527 -10.104 1.00 66.38 86 TYR A O 1
ATOM 716 N N . GLU A 1 87 ? 10.795 22.339 -12.186 1.00 67.31 87 GLU A N 1
ATOM 717 C CA . GLU A 1 87 ? 12.224 22.643 -12.344 1.00 67.31 87 GLU A CA 1
ATOM 718 C C . GLU A 1 87 ? 12.680 23.674 -11.301 1.00 67.31 87 GLU A C 1
ATOM 720 O O . GLU A 1 87 ? 13.648 23.419 -10.583 1.00 67.31 87 GLU A O 1
ATOM 725 N N . CYS A 1 88 ? 11.938 24.768 -11.099 1.00 58.28 88 CYS A N 1
ATOM 726 C CA . CYS A 1 88 ? 12.236 25.753 -10.055 1.00 58.28 88 CYS A CA 1
ATOM 727 C C . CYS A 1 88 ? 12.201 25.155 -8.633 1.00 58.28 88 CYS A C 1
ATOM 729 O O . CYS A 1 88 ? 13.071 25.459 -7.811 1.00 58.28 88 CYS A O 1
ATOM 731 N N . ILE A 1 89 ? 11.231 24.284 -8.325 1.00 63.41 89 ILE A N 1
ATOM 732 C CA . ILE A 1 89 ? 11.134 23.595 -7.023 1.00 63.41 89 ILE A CA 1
ATOM 733 C C . ILE A 1 89 ? 12.266 22.571 -6.851 1.00 63.41 89 ILE A C 1
ATOM 735 O O . ILE A 1 89 ? 12.829 22.460 -5.762 1.00 63.41 89 ILE A O 1
ATOM 739 N N . SER A 1 90 ? 12.639 21.837 -7.902 1.00 58.97 90 SER A N 1
ATOM 740 C CA . SER A 1 90 ? 13.746 20.874 -7.870 1.00 58.97 90 SER A CA 1
ATOM 741 C C . SER A 1 90 ? 15.102 21.566 -7.733 1.00 58.97 90 SER A C 1
ATOM 743 O O . SER A 1 90 ? 15.960 21.059 -7.014 1.00 58.97 90 SER A O 1
ATOM 745 N N . ILE A 1 91 ? 15.289 22.733 -8.356 1.00 57.91 91 ILE A N 1
ATOM 746 C CA . ILE A 1 91 ? 16.472 23.589 -8.178 1.00 57.91 91 ILE A CA 1
ATOM 747 C C . ILE A 1 91 ? 16.536 24.098 -6.730 1.00 57.91 91 ILE A C 1
ATOM 749 O O . ILE A 1 91 ? 17.581 23.988 -6.092 1.00 57.91 91 ILE A O 1
ATOM 753 N N . LYS A 1 92 ? 15.409 24.541 -6.150 1.00 52.19 92 LYS A N 1
ATOM 754 C CA . LYS A 1 92 ? 15.338 24.889 -4.719 1.00 52.19 92 LYS A CA 1
ATOM 755 C C . LYS A 1 92 ? 15.585 23.694 -3.787 1.00 52.19 92 LYS A C 1
ATOM 757 O O . LYS A 1 92 ? 16.235 23.888 -2.771 1.00 52.19 92 LYS A O 1
ATOM 762 N N . ARG A 1 93 ? 15.142 22.471 -4.120 1.00 52.06 93 ARG A N 1
ATOM 763 C CA . ARG A 1 93 ? 15.450 21.240 -3.352 1.00 52.06 93 ARG A CA 1
ATOM 764 C C . ARG A 1 93 ? 16.908 20.783 -3.475 1.00 52.06 93 ARG A C 1
ATOM 766 O O . ARG A 1 93 ? 17.415 20.176 -2.545 1.00 52.06 93 ARG A O 1
ATOM 773 N N . LYS A 1 94 ? 17.583 21.038 -4.603 1.00 50.69 94 LYS A N 1
ATOM 774 C CA . LYS A 1 94 ? 19.020 20.739 -4.769 1.00 50.69 94 LYS A CA 1
ATOM 775 C C . LYS A 1 94 ? 19.911 21.759 -4.056 1.00 50.69 94 LYS A C 1
ATOM 777 O O . LYS A 1 94 ? 20.945 21.379 -3.522 1.00 50.69 94 LYS A O 1
ATOM 782 N N . ASN A 1 95 ? 19.487 23.023 -4.015 1.00 49.81 95 ASN A N 1
ATOM 783 C CA . ASN A 1 95 ? 20.222 24.112 -3.362 1.00 49.81 95 ASN A CA 1
ATOM 784 C C . ASN A 1 95 ? 19.842 24.289 -1.879 1.00 49.81 95 ASN A C 1
ATOM 786 O O . ASN A 1 95 ? 20.558 24.941 -1.126 1.00 49.81 95 ASN A O 1
ATOM 790 N N . GLY A 1 96 ? 18.714 23.716 -1.456 1.00 46.22 96 GLY A N 1
ATOM 791 C CA . GLY A 1 96 ? 18.202 23.742 -0.094 1.00 46.22 96 GLY A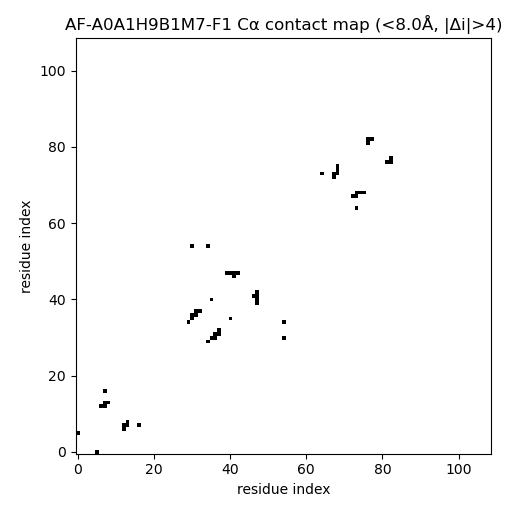 CA 1
ATOM 792 C C . GLY A 1 96 ? 18.208 22.349 0.518 1.00 46.22 96 GLY A C 1
ATOM 793 O O . GLY A 1 96 ? 17.266 21.590 0.329 1.00 46.22 96 GLY A O 1
ATOM 794 N N . CYS A 1 97 ? 19.236 22.084 1.322 1.00 36.16 97 CYS A N 1
ATOM 795 C CA . CYS A 1 97 ? 19.277 21.036 2.340 1.00 36.16 97 CYS A CA 1
ATOM 796 C C . CYS A 1 97 ? 19.313 19.588 1.820 1.00 36.16 97 CYS A C 1
ATOM 798 O O . CYS A 1 97 ? 18.306 18.983 1.446 1.00 36.16 97 CYS A O 1
ATOM 800 N N . GLY A 1 98 ? 20.503 18.988 1.908 1.00 45.50 98 GLY A N 1
ATOM 801 C CA . GLY A 1 98 ? 20.658 17.543 1.897 1.00 45.50 98 GLY A CA 1
ATOM 802 C C . GLY A 1 98 ? 19.851 16.909 3.027 1.00 45.50 98 GLY A C 1
ATOM 803 O O . GLY A 1 98 ? 20.301 16.832 4.161 1.00 45.50 98 GLY A O 1
ATOM 804 N N . THR A 1 99 ? 18.675 16.394 2.698 1.00 35.00 99 THR A N 1
ATOM 805 C CA . THR A 1 99 ? 18.040 15.322 3.458 1.00 35.00 99 THR A CA 1
ATOM 806 C C . THR A 1 99 ? 17.785 14.206 2.462 1.00 35.00 99 THR A C 1
ATOM 808 O O . THR A 1 99 ? 16.918 14.285 1.597 1.00 35.00 99 THR A O 1
ATOM 811 N N . LYS A 1 100 ? 18.645 13.185 2.511 1.00 39.44 100 LYS A N 1
ATOM 812 C CA . LYS A 1 100 ? 18.333 11.888 1.913 1.00 39.44 100 LYS A CA 1
ATOM 813 C C . LYS A 1 100 ? 16.990 11.475 2.515 1.00 39.44 100 LYS A C 1
ATOM 815 O O . LYS A 1 100 ? 16.858 11.558 3.737 1.00 39.44 100 LYS A O 1
ATOM 820 N N . ASP A 1 101 ? 16.022 11.069 1.693 1.00 39.53 101 ASP A N 1
ATOM 821 C CA . ASP A 1 101 ? 14.821 10.404 2.204 1.00 39.53 101 ASP A CA 1
ATOM 822 C C . ASP A 1 101 ? 15.292 9.347 3.220 1.00 39.53 101 ASP A C 1
ATOM 824 O O . ASP A 1 101 ? 16.150 8.528 2.859 1.00 39.53 101 ASP A O 1
ATOM 828 N N . PRO A 1 102 ? 14.855 9.396 4.494 1.00 40.19 102 PRO A N 1
ATOM 829 C CA . PRO A 1 102 ? 15.358 8.466 5.488 1.00 40.19 102 PRO A CA 1
ATOM 830 C C . PRO A 1 102 ? 15.043 7.052 5.008 1.00 40.19 102 PRO A C 1
ATOM 832 O O . PRO A 1 102 ? 13.888 6.706 4.749 1.00 40.19 102 PRO A O 1
ATOM 835 N N . GLN A 1 103 ? 16.091 6.242 4.845 1.00 46.38 103 GLN A N 1
ATOM 836 C CA . GLN A 1 103 ? 15.920 4.810 4.661 1.00 46.38 103 GLN A CA 1
ATOM 837 C C . GLN A 1 103 ? 15.104 4.308 5.857 1.00 46.38 103 GLN A C 1
ATOM 839 O O . GLN A 1 103 ? 15.449 4.651 6.991 1.00 46.38 103 GLN A O 1
ATOM 844 N N . PRO A 1 104 ? 14.019 3.543 5.646 1.00 50.56 104 PRO A N 1
ATOM 845 C CA . PRO A 1 104 ? 13.313 2.937 6.759 1.00 50.56 104 PRO A CA 1
ATOM 846 C C . PRO A 1 104 ? 14.312 2.036 7.482 1.00 50.56 104 PRO A C 1
ATOM 848 O O . PRO A 1 104 ? 14.797 1.059 6.907 1.00 50.56 104 PRO A O 1
ATOM 851 N N . ALA A 1 105 ? 14.665 2.408 8.712 1.00 44.28 105 ALA A N 1
ATOM 852 C CA . ALA A 1 105 ? 15.485 1.574 9.566 1.00 44.28 105 ALA A CA 1
ATOM 853 C C . ALA A 1 105 ? 14.772 0.226 9.702 1.00 44.28 105 ALA A C 1
ATOM 855 O O . ALA A 1 105 ? 13.589 0.173 10.051 1.00 44.28 105 ALA A O 1
ATOM 856 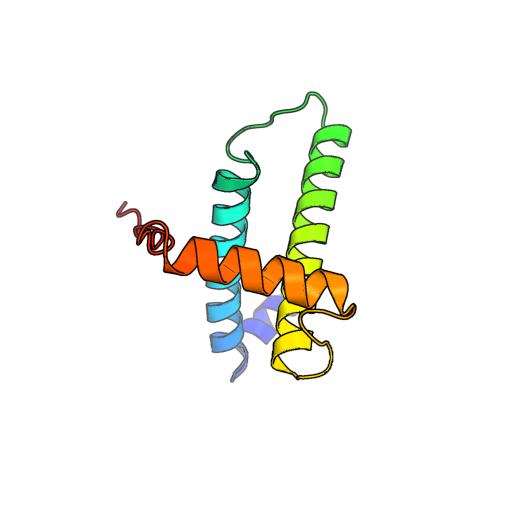N N . LEU A 1 106 ? 15.479 -0.857 9.377 1.00 42.44 106 LEU A N 1
ATOM 857 C CA . LEU A 1 106 ? 15.084 -2.196 9.784 1.00 42.44 106 LEU A CA 1
ATOM 858 C C . LEU A 1 106 ? 14.955 -2.165 11.309 1.00 42.44 106 LEU A C 1
ATOM 860 O O . LEU A 1 106 ? 15.949 -2.103 12.025 1.00 42.44 106 LEU A O 1
ATOM 864 N N . SER A 1 107 ? 13.714 -2.120 11.787 1.00 35.00 107 SER A N 1
ATOM 865 C CA . SER A 1 107 ? 13.375 -2.336 13.186 1.00 35.00 107 SER A CA 1
ATOM 866 C C . SER A 1 107 ? 13.778 -3.764 13.525 1.00 35.00 107 SER A C 1
ATOM 868 O O . SER A 1 107 ? 13.071 -4.702 13.164 1.00 35.00 107 SER A O 1
ATOM 870 N N . THR A 1 108 ? 14.919 -3.919 14.187 1.00 43.19 108 THR A N 1
ATOM 871 C CA . THR A 1 108 ? 15.305 -5.155 14.859 1.00 43.19 108 THR A CA 1
ATOM 872 C C . THR A 1 108 ? 14.361 -5.376 16.038 1.00 43.19 108 THR A C 1
ATOM 874 O O . THR A 1 108 ? 14.501 -4.710 17.062 1.00 43.19 108 THR A O 1
ATOM 877 N N . VAL A 1 109 ? 13.403 -6.289 15.874 1.00 38.22 109 VAL A N 1
ATOM 878 C CA 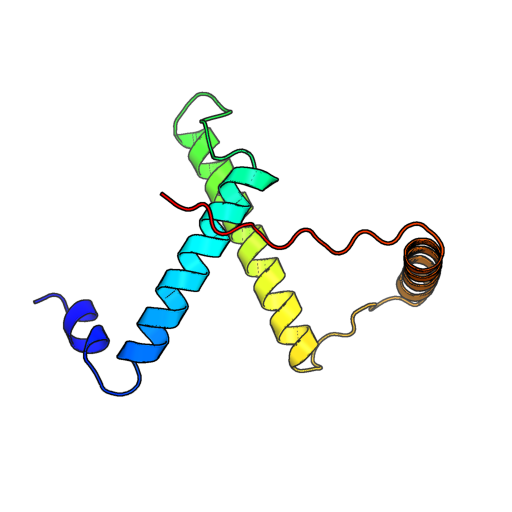. VAL A 1 109 ? 12.866 -7.152 16.937 1.00 38.22 109 VAL A CA 1
ATOM 879 C C . VAL A 1 109 ? 12.647 -8.526 16.324 1.00 38.22 109 VAL A C 1
ATOM 881 O O . VAL A 1 109 ? 12.017 -8.574 15.242 1.00 38.22 109 VAL A O 1
#

Nearest PDB structures (foldseek):
  6n6z-assembly2_B  TM=5.868E-01  e=4.277E+00  Shigella flexneri
  6n70-assembly2_B  TM=4.894E-01  e=4.277E+00  Shigella flexneri
  6n74-assembly2_B  TM=4.918E-01  e=5.627E+00  Shigella flexneri

Mean predicted aligned error: 12.39 Å

Secondary structure (DSSP, 8-state):
--HHHHHHTSTTHHHHHHHHHHHHHHHHHHHHHHH-TTS--SSSHHHHHHHHHHHHHHHHHHHHHHHHHHTTSS-S-SSHHHHHHHHHHHHHHHHS-------------